Protein AF-A0A2T9YIY2-F1 (afdb_monomer)

Sequence (130 aa):
MPTNSKDYIHRVGRTARAGKSGKAITFVTQYDIELLQRIESVIGKKMEEYPAEKEEVLLFQERVAEAQKVAILELKEFESKNKKRRKPSGADTQDFEDNGENVKVSMNLNSSKKKNRGSGKSKKMNQKRN

InterPro domains:
  IPR001650 Helicase, C-terminal domain-like [PS51194] (1-58)
  IPR027417 P-loop containing nucleoside triphosphate hydrolase [G3DSA:3.40.50.300] (1-130)
  IPR027417 P-loop containing nucleoside triphosphate hydrolase [SSF52540] (1-55)
  IPR050079 DEAD box RNA helicase [PTHR47959] (1-121)

pLDDT: mean 70.46, std 21.83, range [31.3, 95.81]

Foldseek 3Di:
DPQDLVVVCVVVPVPPPVPDDDDDDDDDDPVCVVVQVNNCVVVVHHDDDDDDPPVVVVVCVVVVVVVVVVVVVVVVVVVVVVVVVPDPPDDPDDDDPCPDDDDDDDDDDDDPDDDDDDDDDDDDDDDDDD

Organism: NCBI:txid133381

Mean predicted aligned error: 18.13 Å

Secondary structure (DSSP, 8-state):
--SSHHHHHHHHTTTT-TT----------GGGHHHHHHHHHHHTSPPPPP---HHHHHTTHHHHHHHHHHHHHHHHHHHHHHHHHTS-S-----------------------------------------

Solvent-accessible surface area (backbone atoms only — not comparable to full-atom values): 9165 Å² total; per-residue (Å²): 116,70,91,45,53,70,59,43,45,62,71,74,28,80,83,77,49,83,90,59,90,82,87,82,88,78,82,77,55,91,87,36,51,68,51,49,54,53,33,28,64,74,71,73,48,84,84,75,84,76,91,67,62,62,71,71,56,53,75,45,47,66,64,51,52,51,52,50,52,52,52,53,52,52,53,53,50,51,54,52,54,53,55,58,72,69,52,76,92,82,72,95,70,78,92,72,83,85,76,85,79,93,79,90,81,88,82,83,86,85,79,91,80,86,80,86,89,86,81,90,86,80,85,89,85,80,87,79,87,130

Structure (mmCIF, N/CA/C/O backbone):
data_AF-A0A2T9YIY2-F1
#
_entry.id   AF-A0A2T9YIY2-F1
#
loop_
_atom_site.group_PDB
_atom_site.id
_atom_site.type_symbol
_atom_site.label_atom_id
_atom_site.label_alt_id
_atom_site.label_comp_id
_atom_site.label_asym_id
_atom_site.label_entity_id
_atom_site.label_seq_id
_atom_site.pdbx_PDB_ins_code
_atom_site.Cartn_x
_atom_site.Cartn_y
_atom_site.Cartn_z
_atom_site.occupancy
_atom_site.B_iso_or_equiv
_atom_site.auth_seq_id
_atom_site.auth_comp_id
_atom_site.auth_asym_id
_atom_site.auth_atom_id
_atom_site.pdbx_PDB_model_num
ATOM 1 N N . MET A 1 1 ? 3.583 4.452 -5.137 1.00 70.62 1 MET A N 1
ATOM 2 C CA . MET A 1 1 ? 4.036 3.038 -5.275 1.00 70.62 1 MET A CA 1
ATOM 3 C C . MET A 1 1 ? 5.512 2.961 -5.694 1.00 70.62 1 MET A C 1
ATOM 5 O O . MET A 1 1 ? 6.046 4.000 -6.067 1.00 70.62 1 MET A O 1
ATOM 9 N N . PRO A 1 2 ? 6.224 1.810 -5.603 1.00 79.12 2 PRO A N 1
ATOM 10 C CA . PRO A 1 2 ? 7.562 1.675 -6.187 1.00 79.12 2 PRO A CA 1
ATOM 11 C C . PRO A 1 2 ? 7.545 2.048 -7.672 1.00 79.12 2 PRO A C 1
ATOM 13 O O . PRO A 1 2 ? 6.631 1.661 -8.395 1.00 79.12 2 PRO A O 1
ATOM 16 N N . THR A 1 3 ? 8.555 2.786 -8.127 1.00 80.62 3 THR A N 1
ATOM 17 C CA . THR A 1 3 ? 8.639 3.271 -9.515 1.00 80.62 3 THR A CA 1
ATOM 18 C C . THR A 1 3 ? 9.025 2.176 -10.510 1.00 80.62 3 THR A C 1
ATOM 20 O O . THR A 1 3 ? 8.783 2.313 -11.708 1.00 80.62 3 THR A O 1
ATOM 23 N N . ASN A 1 4 ? 9.613 1.082 -10.020 1.00 83.69 4 ASN A N 1
ATOM 24 C CA . ASN A 1 4 ? 10.030 -0.066 -10.812 1.00 83.69 4 ASN A CA 1
ATOM 25 C C . ASN A 1 4 ? 9.239 -1.322 -10.417 1.00 83.69 4 ASN A C 1
ATOM 27 O O . ASN A 1 4 ? 9.087 -1.646 -9.235 1.00 83.69 4 ASN A O 1
ATOM 31 N N . SER A 1 5 ? 8.787 -2.072 -11.420 1.00 82.69 5 SER A N 1
ATOM 32 C CA . SER A 1 5 ? 8.041 -3.319 -11.252 1.00 82.69 5 SER A CA 1
ATOM 33 C C . SER A 1 5 ? 8.862 -4.424 -10.585 1.00 82.69 5 SER A C 1
ATOM 35 O O . SER A 1 5 ? 8.332 -5.178 -9.768 1.00 82.69 5 SER A O 1
ATOM 37 N N . LYS A 1 6 ? 10.173 -4.487 -10.849 1.00 84.12 6 LYS A N 1
ATOM 38 C CA . LYS A 1 6 ? 11.070 -5.458 -10.202 1.00 84.12 6 LYS A CA 1
ATOM 39 C C . LYS A 1 6 ? 11.136 -5.252 -8.685 1.00 84.12 6 LYS A C 1
ATOM 41 O O . LYS A 1 6 ? 11.093 -6.217 -7.923 1.00 84.12 6 LYS A O 1
ATOM 46 N N . ASP A 1 7 ? 11.174 -3.996 -8.248 1.00 86.56 7 ASP A N 1
ATOM 47 C CA . ASP A 1 7 ? 11.218 -3.653 -6.825 1.00 86.56 7 ASP A CA 1
ATOM 48 C C . ASP A 1 7 ? 9.899 -3.986 -6.130 1.00 86.56 7 ASP A C 1
ATOM 50 O O . ASP A 1 7 ? 9.901 -4.428 -4.980 1.00 86.56 7 ASP A O 1
ATOM 54 N N . TYR A 1 8 ? 8.772 -3.841 -6.833 1.00 87.50 8 TYR A N 1
ATOM 55 C CA . TYR A 1 8 ? 7.476 -4.286 -6.328 1.00 87.50 8 TYR A CA 1
ATOM 56 C C . TYR A 1 8 ? 7.467 -5.799 -6.064 1.00 87.50 8 TYR A C 1
ATOM 58 O O . TYR A 1 8 ? 7.107 -6.219 -4.966 1.00 87.50 8 TYR A O 1
ATOM 66 N N . ILE A 1 9 ? 7.949 -6.615 -7.011 1.00 85.44 9 ILE A N 1
ATOM 67 C CA . ILE A 1 9 ? 8.028 -8.085 -6.885 1.00 85.44 9 ILE A CA 1
ATOM 68 C C . ILE A 1 9 ? 8.868 -8.503 -5.669 1.00 85.44 9 ILE A C 1
ATOM 70 O O . ILE A 1 9 ? 8.485 -9.407 -4.917 1.00 85.44 9 ILE A O 1
ATOM 74 N N . HIS A 1 10 ? 9.999 -7.830 -5.451 1.00 85.62 10 HIS A N 1
ATOM 75 C CA . HIS A 1 10 ? 10.850 -8.080 -4.290 1.00 85.62 10 HIS A CA 1
ATOM 76 C C . HIS A 1 10 ? 10.171 -7.669 -2.976 1.00 85.62 10 HIS A C 1
ATOM 78 O O . HIS A 1 10 ? 10.271 -8.402 -1.995 1.00 85.62 10 HIS A O 1
ATOM 84 N N . ARG A 1 11 ? 9.426 -6.553 -2.960 1.00 84.88 11 ARG A N 1
ATOM 85 C CA . ARG A 1 11 ? 8.685 -6.079 -1.777 1.00 84.88 11 ARG A CA 1
ATOM 86 C C . ARG A 1 11 ? 7.534 -7.000 -1.386 1.00 84.88 11 ARG A C 1
ATOM 88 O O . ARG A 1 11 ? 7.372 -7.292 -0.206 1.00 84.88 11 ARG A O 1
ATOM 95 N N . VAL A 1 12 ? 6.754 -7.488 -2.351 1.00 84.44 12 VAL A N 1
ATOM 96 C CA . VAL A 1 12 ? 5.668 -8.445 -2.063 1.00 84.44 12 VAL A CA 1
ATOM 97 C C . VAL A 1 12 ? 6.202 -9.837 -1.702 1.00 84.44 12 VAL A C 1
ATOM 99 O O . VAL A 1 12 ? 5.499 -10.641 -1.087 1.00 84.44 12 VAL A O 1
ATOM 102 N N . GLY A 1 13 ? 7.476 -10.106 -2.002 1.00 74.38 13 GLY A N 1
ATOM 103 C CA . GLY A 1 13 ? 8.178 -11.305 -1.556 1.00 74.38 13 GLY A CA 1
ATOM 104 C C . GLY A 1 13 ? 7.923 -12.522 -2.439 1.00 74.38 13 GLY A C 1
ATOM 105 O O . GLY A 1 13 ? 7.887 -13.642 -1.927 1.00 74.38 13 GLY A O 1
ATOM 106 N N . ARG A 1 14 ? 7.778 -12.323 -3.759 1.00 71.81 14 ARG A N 1
ATOM 107 C CA . ARG A 1 14 ? 7.519 -13.401 -4.739 1.00 71.81 14 ARG A CA 1
ATOM 108 C C . ARG A 1 14 ? 8.582 -14.510 -4.724 1.00 71.81 14 ARG A C 1
ATOM 110 O O . ARG A 1 14 ? 8.281 -15.621 -5.139 1.00 71.81 14 ARG A O 1
ATOM 117 N N . THR A 1 15 ? 9.789 -14.226 -4.233 1.00 64.94 15 THR A N 1
ATOM 118 C CA . THR A 1 15 ? 10.909 -15.180 -4.142 1.00 64.94 15 THR A CA 1
ATOM 119 C C . THR A 1 15 ? 11.259 -15.618 -2.715 1.00 64.94 15 THR A C 1
ATOM 121 O O . THR A 1 15 ? 11.901 -16.648 -2.553 1.00 64.94 15 THR A O 1
ATOM 124 N N . ALA A 1 16 ? 10.823 -14.897 -1.674 1.00 63.97 16 ALA A N 1
ATOM 125 C CA . ALA A 1 16 ? 11.185 -15.189 -0.278 1.00 63.97 16 ALA A CA 1
ATOM 126 C C . ALA A 1 16 ? 10.122 -15.997 0.496 1.00 63.97 16 ALA A C 1
ATOM 128 O O . ALA A 1 16 ? 10.398 -16.522 1.572 1.00 63.97 16 ALA A O 1
ATOM 129 N N . ARG A 1 17 ? 8.896 -16.115 -0.033 1.00 65.88 17 ARG A N 1
ATOM 130 C CA . ARG A 1 17 ? 7.780 -16.848 0.592 1.00 65.88 17 ARG A CA 1
ATOM 131 C C . ARG A 1 17 ? 7.601 -18.236 -0.034 1.00 65.88 17 ARG A C 1
ATOM 133 O O . ARG A 1 17 ? 6.567 -18.502 -0.640 1.00 65.88 17 ARG A O 1
ATOM 140 N N . ALA A 1 18 ? 8.591 -19.123 0.084 1.00 61.72 18 ALA A N 1
ATOM 141 C CA . ALA A 1 18 ? 8.460 -20.504 -0.393 1.00 61.72 18 ALA A CA 1
ATOM 142 C C . ALA A 1 18 ? 7.258 -21.201 0.287 1.00 61.72 18 ALA A C 1
ATOM 144 O O . ALA A 1 18 ? 7.307 -21.532 1.469 1.00 61.72 18 ALA A O 1
ATOM 145 N N . GLY A 1 19 ? 6.152 -21.360 -0.448 1.00 64.75 19 GLY A N 1
ATOM 146 C CA . GLY A 1 19 ? 4.981 -22.149 -0.046 1.00 64.75 19 GLY A CA 1
ATOM 147 C C . GLY A 1 19 ? 4.002 -21.514 0.952 1.00 64.75 19 GLY A C 1
ATOM 148 O O . GLY A 1 19 ? 3.039 -22.174 1.329 1.00 64.75 19 GLY A O 1
ATOM 149 N N . LYS A 1 20 ? 4.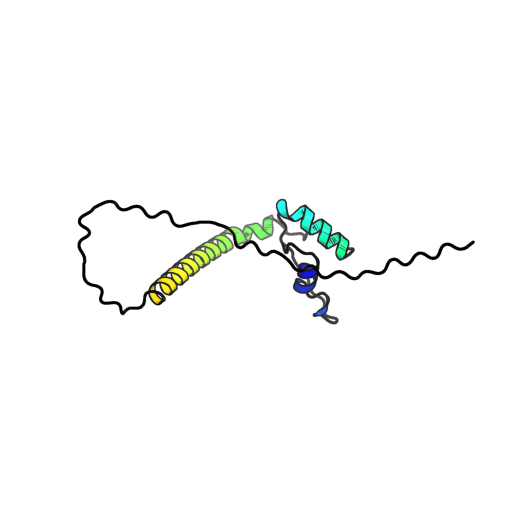191 -20.259 1.386 1.00 75.25 20 LYS A N 1
ATOM 150 C CA . LYS A 1 20 ? 3.283 -19.610 2.356 1.00 75.25 20 LYS A CA 1
ATOM 151 C C . LYS A 1 20 ? 2.310 -18.650 1.674 1.00 75.25 20 LYS A C 1
ATOM 153 O O . LYS A 1 20 ? 2.732 -17.752 0.947 1.00 75.25 20 LYS A O 1
ATOM 158 N N . SER A 1 21 ? 1.019 -18.790 1.969 1.00 79.12 21 SER A N 1
ATOM 159 C CA . SER A 1 21 ? -0.010 -17.835 1.552 1.00 79.12 21 SER A CA 1
ATOM 160 C C . SER A 1 21 ? 0.152 -16.494 2.274 1.00 79.12 21 SER A C 1
ATOM 162 O O . SER A 1 21 ? 0.504 -16.439 3.452 1.00 79.12 21 SER A O 1
ATOM 164 N N . GLY A 1 22 ? -0.137 -15.398 1.579 1.00 80.12 22 GLY A N 1
ATOM 165 C CA . GLY A 1 22 ? -0.162 -14.055 2.148 1.00 80.12 22 GLY A CA 1
ATOM 166 C C . GLY A 1 22 ? -0.917 -13.099 1.233 1.00 80.12 22 GLY A C 1
ATOM 167 O O . GLY A 1 22 ? -0.992 -13.329 0.027 1.00 80.12 22 GLY A O 1
ATOM 168 N N . LYS A 1 23 ? -1.482 -12.035 1.807 1.00 84.19 23 LYS A N 1
ATOM 169 C CA . LYS A 1 23 ? -2.110 -10.946 1.051 1.00 84.19 23 LYS A CA 1
ATOM 170 C C . LYS A 1 23 ? -1.141 -9.769 0.968 1.00 84.19 23 LYS A C 1
ATOM 172 O O . LYS A 1 23 ? -0.485 -9.439 1.954 1.00 84.19 23 LYS A O 1
ATOM 177 N N . ALA A 1 24 ? -1.057 -9.147 -0.203 1.00 86.00 24 ALA A N 1
ATOM 178 C CA . ALA A 1 24 ? -0.343 -7.893 -0.406 1.00 86.00 24 ALA A CA 1
ATOM 179 C C . ALA A 1 24 ? -1.374 -6.816 -0.747 1.00 86.00 24 ALA A C 1
ATOM 181 O O . ALA A 1 24 ? -2.033 -6.908 -1.778 1.00 86.00 24 ALA A O 1
ATOM 182 N N . ILE A 1 25 ? -1.522 -5.822 0.129 1.00 88.50 25 ILE A N 1
ATOM 183 C CA . ILE A 1 25 ? -2.401 -4.669 -0.091 1.00 88.50 25 ILE A CA 1
ATOM 184 C C . ILE A 1 25 ? -1.530 -3.504 -0.547 1.00 88.50 25 ILE A C 1
ATOM 186 O O . ILE A 1 25 ? -0.452 -3.255 -0.009 1.00 88.50 25 ILE A O 1
ATOM 190 N N . THR A 1 26 ? -1.975 -2.836 -1.601 1.00 89.06 26 THR A N 1
ATOM 191 C CA . THR A 1 26 ? -1.224 -1.829 -2.343 1.00 89.06 26 THR A CA 1
ATOM 192 C C . THR A 1 26 ? -2.096 -0.583 -2.399 1.00 89.06 26 THR A C 1
ATOM 194 O O . THR A 1 26 ? -3.157 -0.612 -3.007 1.00 89.06 26 THR A O 1
ATOM 197 N N . PHE A 1 27 ? -1.672 0.499 -1.744 1.00 90.00 27 PHE A N 1
ATOM 198 C CA . PHE A 1 27 ? -2.358 1.787 -1.842 1.00 90.00 27 PHE A CA 1
ATOM 199 C C . PHE A 1 27 ? -1.955 2.490 -3.136 1.00 90.00 27 PHE A C 1
ATOM 201 O O . PHE A 1 27 ? -0.765 2.696 -3.393 1.00 90.00 27 PHE A O 1
ATOM 208 N N . VAL A 1 28 ? -2.950 2.840 -3.943 1.00 89.69 28 VAL A N 1
ATOM 209 C CA . VAL A 1 28 ? -2.778 3.427 -5.272 1.00 89.69 28 VAL A CA 1
ATOM 210 C C . VAL A 1 28 ? -3.488 4.775 -5.291 1.00 89.69 28 VAL A C 1
ATOM 212 O O . VAL A 1 28 ? -4.615 4.892 -4.815 1.00 89.69 28 VAL A O 1
ATOM 215 N N . THR A 1 29 ? -2.823 5.796 -5.824 1.00 90.44 29 THR A N 1
ATOM 216 C CA . THR A 1 29 ? -3.437 7.097 -6.118 1.00 90.44 29 THR A CA 1
ATOM 217 C C . THR A 1 29 ? -3.650 7.253 -7.622 1.00 90.44 29 THR A C 1
ATOM 219 O O . THR A 1 29 ? -3.106 6.486 -8.416 1.00 90.44 29 THR A O 1
ATOM 222 N N . GLN A 1 30 ? -4.379 8.289 -8.048 1.00 90.38 30 GLN A N 1
ATOM 223 C CA . GLN A 1 30 ? -4.567 8.588 -9.476 1.00 90.38 30 GLN A CA 1
ATOM 224 C C . GLN A 1 30 ? -3.249 8.759 -10.258 1.00 90.38 30 GLN A C 1
ATOM 226 O O . GLN A 1 30 ? -3.200 8.504 -11.457 1.00 90.38 30 GLN A O 1
ATOM 231 N N . TYR A 1 31 ? -2.165 9.153 -9.585 1.00 91.50 31 TYR A N 1
ATOM 232 C CA . TYR A 1 31 ? -0.851 9.341 -10.206 1.00 91.50 31 TYR A CA 1
ATOM 233 C C . TYR A 1 31 ? -0.080 8.026 -10.396 1.00 91.50 31 TYR A C 1
ATOM 235 O O . TYR A 1 31 ? 0.895 7.983 -11.140 1.00 91.50 31 TYR A O 1
ATOM 243 N N . ASP A 1 32 ? -0.503 6.946 -9.735 1.00 90.06 32 ASP A N 1
ATOM 244 C CA . ASP A 1 32 ? 0.169 5.644 -9.766 1.00 90.06 32 ASP A CA 1
ATOM 245 C C . ASP A 1 32 ? -0.400 4.701 -10.850 1.00 90.06 32 ASP A C 1
ATOM 247 O O . ASP A 1 32 ? 0.069 3.569 -10.969 1.00 90.06 32 ASP A O 1
ATOM 251 N N . ILE A 1 33 ? -1.386 5.132 -11.653 1.00 90.38 33 ILE A N 1
ATOM 252 C CA . ILE A 1 33 ? -2.092 4.268 -12.623 1.00 90.38 33 ILE A CA 1
ATOM 253 C C . ILE A 1 33 ? -1.126 3.644 -13.638 1.00 90.38 33 ILE A C 1
ATOM 255 O O . ILE A 1 33 ? -1.159 2.437 -13.872 1.00 90.38 33 ILE A O 1
ATOM 259 N N . GLU A 1 34 ? -0.227 4.442 -14.213 1.00 90.12 34 GLU A N 1
ATOM 260 C CA . GLU A 1 34 ? 0.733 3.944 -15.204 1.00 90.12 34 GLU A CA 1
ATOM 261 C C . GLU A 1 34 ? 1.719 2.938 -14.583 1.00 90.12 34 GLU A C 1
ATOM 263 O O . GLU A 1 34 ? 2.080 1.930 -15.192 1.00 90.12 34 GLU A O 1
ATOM 268 N N . LEU A 1 35 ? 2.130 3.180 -13.332 1.00 89.56 35 LEU A N 1
ATOM 269 C CA . LEU A 1 35 ? 2.998 2.269 -12.586 1.00 89.56 35 LEU A CA 1
ATOM 270 C C . LEU A 1 35 ? 2.292 0.941 -12.312 1.00 89.56 35 LEU A C 1
ATOM 272 O O . LEU A 1 35 ? 2.896 -0.117 -12.491 1.00 89.56 35 LEU A O 1
ATOM 276 N N . LEU A 1 36 ? 1.017 0.995 -11.921 1.00 89.75 36 LEU A N 1
ATOM 277 C CA . LEU A 1 36 ? 0.197 -0.185 -11.682 1.00 89.75 36 LEU A CA 1
ATOM 278 C C . LEU A 1 36 ? 0.090 -1.040 -12.949 1.00 89.75 36 LEU A C 1
ATOM 280 O O . LEU A 1 36 ? 0.416 -2.221 -12.902 1.00 89.75 36 LEU A O 1
ATOM 284 N N . GLN A 1 37 ? -0.242 -0.439 -14.095 1.00 90.19 37 GLN A N 1
ATOM 285 C CA . GLN A 1 37 ? -0.351 -1.153 -15.375 1.00 90.19 37 GLN A CA 1
ATOM 286 C C . GLN A 1 37 ? 0.962 -1.831 -15.792 1.00 90.19 37 GLN A C 1
ATOM 288 O O . GLN A 1 37 ? 0.966 -2.971 -16.270 1.00 90.19 37 GLN A O 1
ATOM 293 N N . ARG A 1 38 ? 2.108 -1.166 -15.579 1.00 89.94 38 ARG A N 1
ATOM 294 C CA . ARG A 1 38 ? 3.426 -1.776 -15.822 1.00 89.94 38 ARG A CA 1
ATOM 295 C C . ARG A 1 38 ? 3.682 -2.964 -14.894 1.00 89.94 38 ARG A C 1
ATOM 297 O O . ARG A 1 38 ? 4.224 -3.975 -15.337 1.00 89.94 38 ARG A O 1
ATOM 304 N N . ILE A 1 39 ? 3.304 -2.860 -13.620 1.00 88.75 39 ILE A N 1
ATOM 305 C CA . ILE A 1 39 ? 3.430 -3.956 -12.652 1.00 88.75 39 ILE A CA 1
ATOM 306 C C . ILE A 1 39 ? 2.526 -5.132 -13.049 1.00 88.75 39 ILE A C 1
ATOM 308 O O . ILE A 1 39 ? 3.002 -6.266 -13.088 1.00 88.75 39 ILE A O 1
ATOM 312 N N . GLU A 1 40 ? 1.264 -4.878 -13.400 1.00 89.50 40 GLU A N 1
ATOM 313 C CA . GLU A 1 40 ? 0.311 -5.899 -13.860 1.00 89.50 40 GLU A CA 1
ATOM 314 C C . GLU A 1 40 ? 0.813 -6.630 -15.106 1.00 89.50 40 GLU A C 1
ATOM 316 O O . GLU A 1 40 ? 0.727 -7.855 -15.175 1.00 89.50 40 GLU A O 1
ATOM 321 N N . SER A 1 41 ? 1.413 -5.897 -16.048 1.00 89.38 41 SER A N 1
ATOM 322 C CA . SER A 1 41 ? 1.995 -6.468 -17.269 1.00 89.38 41 SER A CA 1
ATOM 323 C C . SER A 1 41 ? 3.148 -7.430 -16.969 1.00 89.38 41 SER A C 1
ATOM 325 O O . SER A 1 41 ? 3.274 -8.467 -17.612 1.00 89.38 41 SER A O 1
ATOM 327 N N . VAL A 1 42 ? 3.982 -7.115 -15.972 1.00 88.00 42 VAL A N 1
ATOM 328 C CA . VAL A 1 42 ? 5.111 -7.970 -15.563 1.00 88.00 42 VAL A CA 1
ATOM 329 C C . VAL A 1 42 ? 4.650 -9.171 -14.734 1.00 88.00 42 VAL A C 1
ATOM 331 O O . VAL A 1 42 ? 5.230 -10.249 -14.836 1.00 88.00 42 VAL A O 1
ATOM 334 N N . ILE A 1 43 ? 3.620 -9.000 -13.904 1.00 85.75 43 ILE A N 1
ATOM 335 C CA . ILE A 1 43 ? 3.061 -10.075 -13.072 1.00 85.75 43 ILE A CA 1
ATOM 336 C C . ILE A 1 43 ? 2.157 -11.008 -13.895 1.00 85.75 43 ILE A C 1
ATOM 338 O O . ILE A 1 43 ? 2.008 -12.177 -13.539 1.00 85.75 43 ILE A O 1
ATOM 342 N N . GLY A 1 44 ? 1.560 -10.509 -14.981 1.00 86.62 44 GLY A N 1
ATOM 343 C CA . GLY A 1 44 ? 0.613 -11.244 -15.819 1.00 86.62 44 GLY A CA 1
ATOM 344 C C . GLY A 1 44 ? -0.753 -11.454 -15.159 1.00 86.62 44 GLY A C 1
ATOM 345 O O . GLY A 1 44 ? -1.489 -12.358 -15.546 1.00 86.62 44 GLY A O 1
ATOM 346 N N . LYS A 1 45 ? -1.093 -10.657 -14.139 1.00 85.69 45 LYS A N 1
ATOM 347 C CA . LYS A 1 45 ? -2.372 -10.726 -13.422 1.00 85.69 45 LYS A CA 1
ATOM 348 C C . LYS A 1 45 ? -2.872 -9.317 -13.124 1.00 85.69 45 LYS A C 1
ATOM 350 O O . LYS A 1 45 ? -2.085 -8.474 -12.695 1.00 85.69 45 LYS A O 1
ATOM 355 N N . LYS A 1 46 ? -4.177 -9.099 -13.300 1.00 88.06 46 LYS A N 1
ATOM 356 C CA . LYS A 1 46 ? -4.843 -7.869 -12.862 1.00 88.06 46 LYS A CA 1
ATOM 357 C C . LYS A 1 46 ? -4.967 -7.827 -11.342 1.00 88.06 46 LYS A C 1
ATOM 359 O O . LYS A 1 46 ? -5.305 -8.835 -10.716 1.00 88.06 46 LYS A O 1
ATOM 364 N N . MET A 1 47 ? -4.669 -6.674 -10.759 1.00 87.12 47 MET A N 1
ATOM 365 C CA . MET A 1 47 ? -4.929 -6.416 -9.350 1.00 87.12 47 MET A CA 1
ATOM 366 C C . MET A 1 47 ? -6.387 -6.007 -9.194 1.00 87.12 47 MET A C 1
ATOM 368 O O . MET A 1 47 ? -6.866 -5.095 -9.862 1.00 87.12 47 MET A O 1
ATOM 372 N N . GLU A 1 48 ? -7.093 -6.711 -8.321 1.00 88.38 48 GLU A N 1
ATOM 373 C CA . GLU A 1 48 ? -8.480 -6.400 -8.001 1.00 88.38 48 GLU A CA 1
ATOM 374 C C . GLU A 1 48 ? -8.528 -5.378 -6.872 1.00 88.38 48 GLU A C 1
ATOM 376 O O . GLU A 1 48 ? -7.694 -5.393 -5.958 1.00 88.38 48 GLU A O 1
ATOM 381 N N . GLU A 1 49 ? -9.512 -4.488 -6.947 1.00 88.88 49 GLU A N 1
ATOM 382 C CA . GLU A 1 49 ? -9.812 -3.584 -5.851 1.00 88.88 49 GLU A CA 1
ATOM 383 C C . GLU A 1 49 ? -10.214 -4.402 -4.624 1.00 88.88 49 GLU A C 1
ATOM 385 O O . GLU A 1 49 ? -11.025 -5.327 -4.698 1.00 88.88 49 GLU A O 1
ATOM 390 N N . TYR A 1 50 ? -9.606 -4.082 -3.486 1.00 88.56 50 TYR A N 1
ATOM 391 C CA . TYR A 1 50 ? -9.959 -4.738 -2.241 1.00 88.56 50 TYR A CA 1
ATOM 392 C C . TYR A 1 50 ? -11.277 -4.146 -1.725 1.00 88.56 50 TYR A C 1
ATOM 394 O O . TYR A 1 50 ? -11.327 -2.928 -1.537 1.00 88.56 50 TYR A O 1
ATOM 402 N N . PRO A 1 51 ? -12.317 -4.960 -1.456 1.00 87.06 51 PRO A N 1
ATOM 403 C CA . PRO A 1 51 ? -13.580 -4.454 -0.941 1.00 87.06 51 PRO A CA 1
ATOM 404 C C . PRO A 1 51 ? -13.350 -3.897 0.463 1.00 87.06 51 PRO A C 1
ATOM 406 O O . PRO A 1 51 ? -13.083 -4.635 1.412 1.00 87.06 51 PRO A O 1
ATOM 409 N N . ALA A 1 52 ? -13.401 -2.577 0.581 1.00 80.50 52 ALA A N 1
ATOM 410 C CA . ALA A 1 52 ? -13.407 -1.884 1.855 1.00 80.50 52 ALA A CA 1
ATOM 411 C C . ALA A 1 52 ? -14.794 -1.271 2.033 1.00 80.50 52 ALA A C 1
ATOM 413 O O . ALA A 1 52 ? -15.161 -0.342 1.310 1.00 80.50 52 ALA A O 1
ATOM 414 N N . GLU A 1 53 ? -15.575 -1.801 2.973 1.00 87.25 53 GLU A N 1
ATOM 415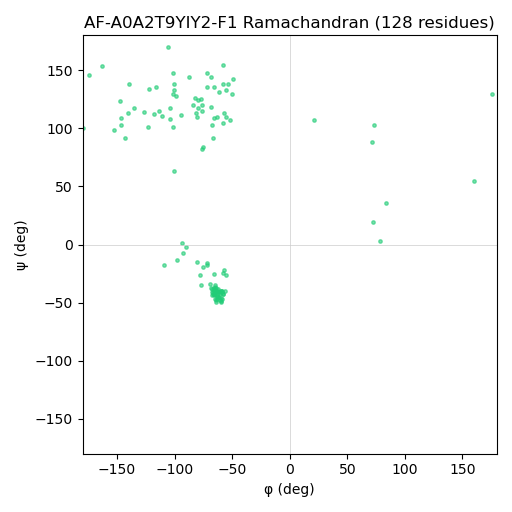 C CA . GLU A 1 53 ? -16.888 -1.251 3.295 1.00 87.25 53 GLU A CA 1
ATOM 416 C C . GLU A 1 53 ? -16.708 0.122 3.936 1.00 87.25 53 GLU A C 1
ATOM 418 O O . GLU A 1 53 ? -16.284 0.267 5.082 1.00 87.25 53 GLU A O 1
ATOM 423 N N . LYS A 1 54 ? -16.964 1.163 3.141 1.00 85.81 54 LYS A N 1
ATOM 424 C CA . LYS A 1 54 ? -16.669 2.547 3.518 1.00 85.81 54 LYS A CA 1
ATOM 425 C C . LYS A 1 54 ? -17.338 2.934 4.836 1.00 85.81 54 LYS A C 1
ATOM 427 O O . LYS A 1 54 ? -16.720 3.619 5.643 1.00 85.81 54 LYS A O 1
ATOM 432 N N . GLU A 1 55 ? -18.575 2.498 5.043 1.00 86.56 55 GLU A N 1
ATOM 433 C CA . GLU A 1 55 ? -19.357 2.793 6.245 1.00 86.56 55 GLU A CA 1
ATOM 434 C C . GLU A 1 55 ? -18.710 2.194 7.497 1.00 86.56 55 GLU A C 1
ATOM 436 O O . GLU A 1 55 ? -18.489 2.915 8.469 1.00 86.56 55 GLU A O 1
ATOM 441 N N . GLU A 1 56 ? -18.294 0.927 7.439 1.00 87.25 56 GLU A N 1
ATOM 442 C CA . GLU A 1 56 ? -17.590 0.265 8.540 1.00 87.25 56 GLU A CA 1
ATOM 443 C C . GLU A 1 56 ? -16.251 0.942 8.854 1.00 87.25 56 GLU A C 1
ATOM 445 O O . GLU A 1 56 ? -15.892 1.138 10.015 1.00 87.25 56 GLU A O 1
ATOM 450 N N . VAL A 1 57 ? -15.506 1.344 7.820 1.00 86.75 57 VAL A N 1
ATOM 451 C CA . VAL A 1 57 ? -14.200 1.997 7.987 1.00 86.75 57 VAL A CA 1
ATOM 452 C C . VAL A 1 57 ? -14.346 3.392 8.604 1.00 86.75 57 VAL A C 1
ATOM 454 O O . VAL A 1 57 ? -13.523 3.788 9.433 1.00 86.75 57 VAL A O 1
ATOM 457 N N . LEU A 1 58 ? -15.394 4.139 8.240 1.00 89.81 58 LEU A N 1
ATOM 458 C CA . LEU A 1 58 ? -15.645 5.486 8.760 1.00 89.81 58 LEU A CA 1
ATOM 459 C C . LEU A 1 58 ? -15.972 5.498 10.259 1.00 89.81 58 LEU A C 1
ATOM 461 O O . LEU A 1 58 ? -15.657 6.485 10.923 1.00 89.81 58 LEU A O 1
ATOM 465 N N . LEU A 1 59 ? -16.489 4.401 10.825 1.00 92.12 59 LEU A N 1
ATOM 466 C CA . LEU A 1 59 ? -16.687 4.270 12.278 1.00 92.12 59 LEU A CA 1
ATOM 467 C C . LEU A 1 59 ? -15.379 4.438 13.070 1.00 92.12 59 LEU A C 1
ATOM 469 O O . LEU A 1 59 ? -15.396 4.837 14.233 1.00 92.12 59 LEU A O 1
ATOM 473 N N . PHE A 1 60 ? -14.228 4.170 12.449 1.00 90.88 60 PHE A N 1
ATOM 474 C CA . PHE A 1 60 ? -12.918 4.330 13.081 1.00 90.88 60 PHE A CA 1
ATOM 475 C C . PHE A 1 60 ? -12.301 5.718 12.880 1.00 90.88 60 PHE A C 1
ATOM 477 O O . PHE A 1 60 ? -11.220 5.976 13.413 1.00 90.88 60 PHE A O 1
ATOM 484 N N . GLN A 1 61 ? -12.949 6.618 12.135 1.00 90.75 61 GLN A N 1
ATOM 485 C CA . GLN A 1 61 ? -12.357 7.888 11.713 1.00 90.75 61 GLN A CA 1
ATOM 486 C C . GLN A 1 61 ? -11.903 8.755 12.893 1.00 90.75 61 GLN A C 1
ATOM 488 O O . GLN A 1 61 ? -10.804 9.305 12.850 1.00 90.75 61 GLN A O 1
ATOM 493 N N . GLU A 1 62 ? -12.703 8.845 13.956 1.00 92.94 62 GLU A N 1
ATOM 494 C CA . GLU A 1 62 ? -12.365 9.639 15.142 1.00 92.94 62 GLU A CA 1
ATOM 495 C C . GLU A 1 62 ? -11.121 9.093 15.856 1.00 92.94 62 GLU A C 1
ATOM 497 O O . GLU A 1 62 ? -10.159 9.827 16.094 1.00 92.94 62 GLU A O 1
ATOM 502 N N . ARG A 1 63 ? -11.085 7.775 16.091 1.00 94.31 63 ARG A N 1
ATOM 503 C CA . ARG A 1 63 ? -9.942 7.087 16.714 1.00 94.31 63 ARG A CA 1
ATOM 504 C C . ARG A 1 63 ? -8.669 7.226 15.882 1.00 94.31 63 ARG A C 1
ATOM 506 O O . ARG A 1 63 ? -7.589 7.441 16.426 1.00 94.31 63 ARG A O 1
ATOM 513 N N . VAL A 1 64 ? -8.785 7.112 14.558 1.00 94.00 64 VAL A N 1
ATOM 514 C CA . VAL A 1 64 ? -7.652 7.291 13.640 1.00 94.00 64 VAL A CA 1
ATOM 515 C C . VAL A 1 64 ? -7.166 8.741 13.657 1.00 94.00 64 VAL A C 1
ATOM 517 O O . VAL A 1 64 ? -5.958 8.967 13.678 1.00 94.00 64 VAL A O 1
ATOM 520 N N . ALA A 1 65 ? -8.070 9.723 13.699 1.00 94.12 65 ALA A N 1
ATOM 521 C CA . ALA A 1 65 ? -7.710 11.138 13.758 1.00 94.12 65 ALA A CA 1
ATOM 522 C C . ALA A 1 65 ? -6.982 11.500 15.062 1.00 94.12 65 ALA A C 1
ATOM 524 O O . ALA A 1 65 ? -6.012 12.259 15.039 1.00 94.12 65 ALA A O 1
ATOM 525 N N . GLU A 1 66 ? -7.412 10.947 16.197 1.00 95.38 66 GLU A N 1
ATOM 526 C CA . GLU A 1 66 ? -6.715 11.114 17.472 1.00 95.38 66 GLU A CA 1
ATOM 527 C C . GLU A 1 66 ? -5.315 10.490 17.426 1.00 95.38 66 GLU A C 1
ATOM 529 O O . GLU A 1 66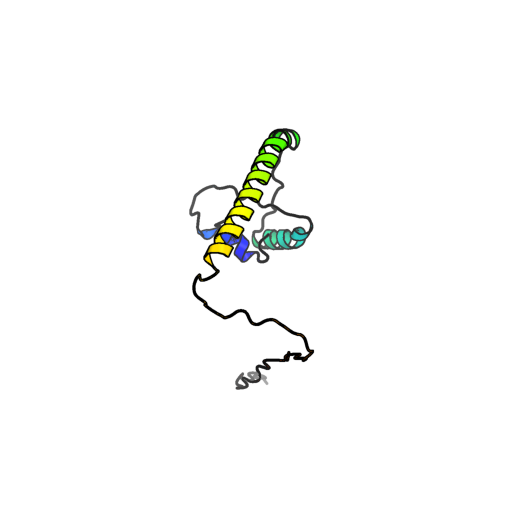 ? -4.327 11.171 17.708 1.00 95.38 66 GLU A O 1
ATOM 534 N N . ALA A 1 67 ? -5.205 9.242 16.960 1.00 94.25 67 ALA A N 1
ATOM 535 C CA . ALA A 1 67 ? -3.919 8.564 16.807 1.00 94.25 67 ALA A CA 1
ATOM 536 C C . ALA A 1 67 ? -2.961 9.328 15.871 1.00 94.25 67 ALA A C 1
ATOM 538 O O . ALA A 1 67 ? -1.771 9.451 16.164 1.00 94.25 67 ALA A O 1
ATOM 539 N N . GLN A 1 68 ? -3.472 9.899 14.775 1.00 94.50 68 GLN A N 1
ATOM 540 C CA . GLN A 1 68 ? -2.687 10.745 13.872 1.00 94.50 68 GLN A CA 1
ATOM 541 C C . GLN A 1 68 ? -2.163 12.004 14.568 1.00 94.50 68 GLN A C 1
ATOM 543 O O . GLN A 1 68 ? -0.987 12.334 14.413 1.00 94.50 68 GLN A O 1
ATOM 548 N N . LYS A 1 69 ? -2.999 12.701 15.352 1.00 95.12 69 LYS A N 1
ATOM 549 C CA . LYS A 1 69 ? -2.569 13.888 16.111 1.00 95.12 69 LYS A CA 1
ATOM 550 C C . LYS A 1 69 ? -1.453 13.543 17.093 1.00 95.12 69 LYS A C 1
ATOM 552 O O . LYS A 1 69 ? -0.450 14.254 17.132 1.00 95.12 69 LYS A O 1
ATOM 557 N N . VAL A 1 70 ? -1.606 12.448 17.838 1.00 95.81 70 VAL A N 1
ATOM 558 C CA . VAL A 1 70 ? -0.592 11.975 18.792 1.00 95.81 70 VAL A CA 1
ATOM 559 C C . VAL A 1 70 ? 0.724 11.674 18.072 1.00 95.81 70 VAL A C 1
ATOM 561 O O . VAL A 1 70 ? 1.762 12.205 18.461 1.00 95.81 70 VAL A O 1
ATOM 564 N N . ALA A 1 71 ? 0.678 10.925 16.966 1.00 93.69 71 ALA A N 1
ATOM 565 C CA . ALA A 1 71 ? 1.870 10.589 16.188 1.00 93.69 71 ALA A CA 1
ATOM 566 C C . ALA A 1 71 ? 2.598 11.834 15.645 1.00 93.69 71 ALA A C 1
ATOM 568 O O . ALA A 1 71 ? 3.827 11.903 15.670 1.00 93.69 71 ALA A O 1
ATOM 569 N N . ILE A 1 72 ? 1.858 12.846 15.178 1.00 93.88 72 ILE A N 1
ATOM 570 C CA . ILE A 1 72 ? 2.440 14.103 14.681 1.00 93.88 72 ILE A CA 1
ATOM 571 C C . ILE A 1 72 ? 3.138 14.874 15.810 1.00 93.88 72 ILE A C 1
ATOM 573 O O . ILE A 1 72 ? 4.237 15.400 15.609 1.00 93.88 72 ILE A O 1
ATOM 577 N N . LEU A 1 73 ? 2.515 14.953 16.989 1.00 94.69 73 LEU A N 1
ATOM 578 C CA . LEU A 1 73 ? 3.100 15.626 18.150 1.00 94.69 73 LEU A CA 1
ATOM 579 C C . LEU A 1 73 ? 4.387 14.932 18.606 1.00 94.69 73 LEU A C 1
ATOM 581 O O . LEU A 1 73 ? 5.397 15.604 18.819 1.00 94.69 73 LEU A O 1
ATOM 585 N N . GLU A 1 74 ? 4.374 13.602 18.672 1.00 93.50 74 GLU A N 1
ATOM 586 C CA . GLU A 1 74 ? 5.532 12.803 19.070 1.00 93.50 74 GLU A CA 1
ATOM 587 C C . GLU A 1 74 ? 6.703 12.961 18.087 1.00 93.50 74 GLU A C 1
ATOM 589 O O . GLU A 1 74 ? 7.836 13.212 18.504 1.00 93.50 74 GLU A O 1
ATOM 594 N N . LEU A 1 75 ? 6.437 12.919 16.775 1.00 91.38 75 LEU A N 1
ATOM 595 C CA .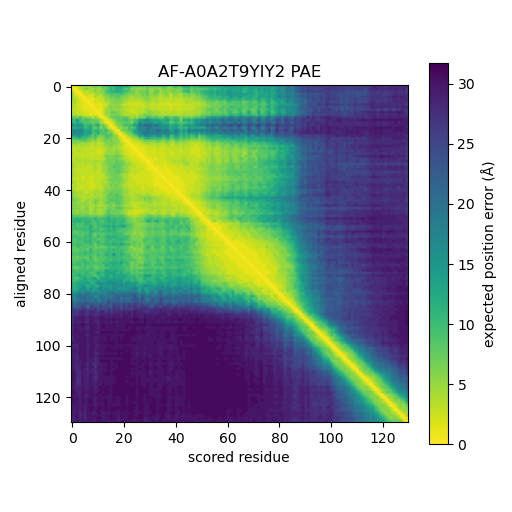 LEU A 1 75 ? 7.460 13.152 15.749 1.00 91.38 75 LEU A CA 1
ATOM 596 C C . LEU A 1 75 ? 8.082 14.551 15.870 1.00 91.38 75 LEU A C 1
ATOM 598 O O . LEU A 1 75 ? 9.306 14.698 15.802 1.00 91.38 75 LEU A O 1
ATOM 602 N N . LYS A 1 76 ? 7.264 15.582 16.114 1.00 91.50 76 LYS A N 1
ATOM 603 C CA . LYS A 1 76 ? 7.736 16.964 16.292 1.00 91.50 76 LYS A CA 1
ATOM 604 C C . LYS A 1 76 ? 8.587 17.128 17.555 1.00 91.50 76 LYS A C 1
ATOM 606 O O . LYS A 1 76 ? 9.593 17.850 17.546 1.00 91.50 76 LYS A O 1
ATOM 611 N N . GLU A 1 77 ? 8.210 16.465 18.645 1.00 91.31 77 GLU A N 1
ATOM 612 C CA . GLU A 1 77 ? 8.990 16.459 19.882 1.00 91.31 77 GLU A CA 1
ATOM 613 C C . GLU A 1 77 ? 10.328 15.725 19.695 1.00 91.31 77 GLU A C 1
ATOM 615 O O . GLU A 1 77 ? 11.379 16.232 20.109 1.00 91.31 77 GLU A O 1
ATOM 620 N N . PHE A 1 78 ? 10.314 14.580 19.007 1.00 86.56 78 PHE A N 1
ATOM 621 C CA . PHE A 1 78 ? 11.509 13.796 18.701 1.00 86.56 78 PHE A CA 1
ATOM 622 C C . PHE A 1 78 ? 12.512 14.584 17.849 1.00 86.56 78 PHE A C 1
ATOM 624 O O . PHE A 1 78 ? 13.701 14.637 18.178 1.00 86.56 78 PHE A O 1
ATOM 631 N N . GLU A 1 79 ? 12.048 15.283 16.809 1.00 86.25 79 GLU A N 1
ATOM 632 C CA . GLU A 1 79 ? 12.893 16.170 16.001 1.00 86.25 79 GLU A CA 1
ATOM 633 C C . GLU A 1 79 ? 13.518 17.301 16.828 1.00 86.25 79 GLU A C 1
ATOM 635 O O . GLU A 1 79 ? 14.699 17.625 16.664 1.00 86.25 79 GLU A O 1
ATOM 640 N N . SER A 1 80 ? 12.748 17.887 17.746 1.00 81.81 80 SER A N 1
ATOM 641 C CA . SER A 1 80 ? 13.202 18.988 18.602 1.00 81.81 80 SER A CA 1
ATOM 642 C C . SER A 1 80 ? 14.280 18.537 19.595 1.00 81.81 80 SER A C 1
ATOM 644 O O . SER A 1 80 ? 15.290 19.224 19.781 1.00 81.81 80 SER A O 1
ATOM 646 N N . LYS A 1 81 ? 14.121 17.347 20.191 1.00 77.69 81 LYS A N 1
ATOM 647 C CA . LYS A 1 81 ? 15.134 16.728 21.061 1.00 77.69 81 LYS A CA 1
ATOM 648 C C . LYS A 1 81 ? 16.400 16.366 20.282 1.00 77.69 81 LYS A C 1
ATOM 650 O O . LYS A 1 81 ? 17.502 16.653 20.750 1.00 77.69 81 LYS A O 1
ATOM 655 N N . ASN A 1 82 ? 16.270 15.816 19.073 1.00 73.38 82 ASN A N 1
ATOM 656 C CA . ASN A 1 82 ? 17.427 15.492 18.236 1.00 73.38 82 ASN A CA 1
ATOM 657 C C . ASN A 1 82 ? 18.202 16.743 17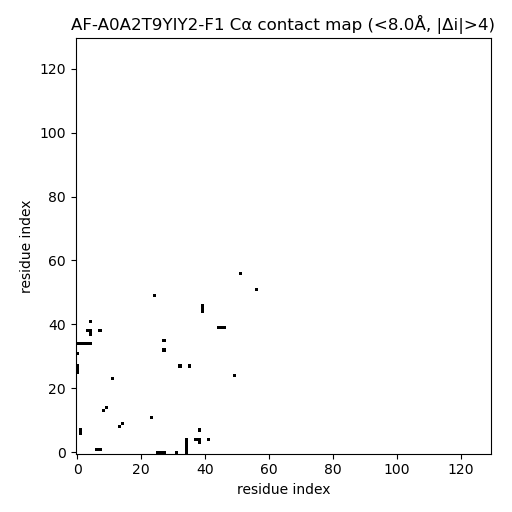.790 1.00 73.38 82 ASN A C 1
ATOM 659 O O . ASN A 1 82 ? 19.430 16.716 17.768 1.00 73.38 82 ASN A O 1
ATOM 663 N N . LYS A 1 83 ? 17.528 17.864 17.501 1.00 69.31 83 LYS A N 1
ATOM 664 C CA . LYS A 1 83 ? 18.197 19.142 17.191 1.00 69.31 83 LYS A CA 1
ATOM 665 C C . LYS A 1 83 ? 18.976 19.702 18.387 1.00 69.31 83 LYS A C 1
ATOM 667 O O . LYS A 1 83 ? 20.099 20.162 18.197 1.00 69.31 83 LYS A O 1
ATOM 672 N N . LYS A 1 84 ? 18.450 19.597 19.617 1.00 61.94 84 LYS A N 1
ATOM 673 C CA . LYS A 1 84 ? 19.183 19.990 20.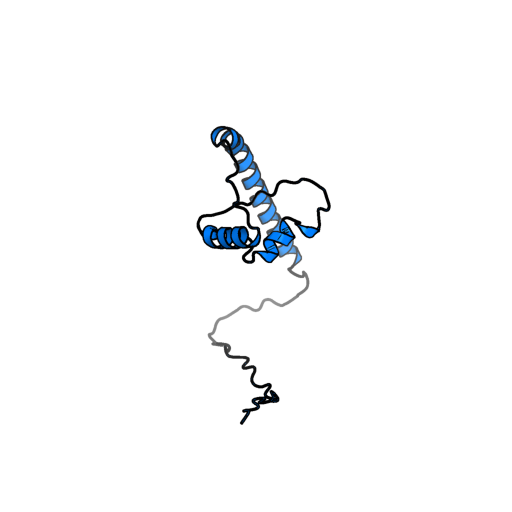840 1.00 61.94 84 LYS A CA 1
ATOM 674 C C . LYS A 1 84 ? 20.435 19.140 21.081 1.00 61.94 84 LYS A C 1
ATOM 676 O O . LYS A 1 84 ? 21.456 19.689 21.466 1.00 61.94 84 LYS A O 1
ATOM 681 N N . ARG A 1 85 ? 20.391 17.835 20.788 1.00 61.19 85 ARG A N 1
ATOM 682 C CA . ARG A 1 85 ? 21.556 16.932 20.913 1.00 61.19 85 ARG A CA 1
ATOM 683 C C . ARG A 1 85 ? 22.635 17.151 19.846 1.00 61.19 85 ARG A C 1
ATOM 685 O O . ARG A 1 85 ? 23.754 16.688 20.027 1.00 61.19 85 ARG A O 1
ATOM 692 N N . ARG A 1 86 ? 22.311 17.829 18.736 1.00 60.50 86 ARG A N 1
ATOM 693 C CA . ARG A 1 86 ? 23.248 18.128 17.635 1.00 60.50 86 ARG A CA 1
ATOM 694 C C . ARG A 1 86 ? 23.948 19.485 17.756 1.00 60.50 86 ARG A C 1
ATOM 696 O O . ARG A 1 86 ? 24.845 19.737 16.960 1.00 60.50 86 ARG A O 1
ATOM 703 N N . LYS A 1 87 ? 23.578 20.343 18.716 1.00 54.75 87 LYS A N 1
ATOM 704 C CA . LYS A 1 87 ? 24.414 21.489 19.110 1.00 54.75 87 LYS A CA 1
ATOM 705 C C . LYS A 1 87 ? 25.487 20.966 20.076 1.00 54.75 87 LYS A C 1
ATOM 707 O O . LYS A 1 87 ? 25.113 20.535 21.165 1.00 54.75 87 LYS A O 1
ATOM 712 N N . PRO A 1 88 ? 26.783 20.973 19.718 1.00 49.09 88 PRO A N 1
ATOM 713 C CA . PRO A 1 88 ? 27.820 20.706 20.696 1.00 49.09 88 PRO A CA 1
ATOM 714 C C . PRO A 1 88 ? 27.848 21.880 21.677 1.00 49.09 88 PRO A C 1
ATOM 716 O O . PRO A 1 88 ? 28.070 23.026 21.294 1.00 49.09 88 PRO A O 1
ATOM 719 N N . SER A 1 89 ? 27.578 21.594 22.945 1.00 53.94 89 SER A N 1
ATOM 720 C CA . SER A 1 89 ? 27.947 22.453 24.064 1.00 53.94 89 SER A CA 1
ATOM 721 C C . SER A 1 89 ? 29.475 22.462 24.157 1.00 53.94 89 SER A C 1
ATOM 723 O O . SER A 1 89 ? 30.056 21.547 24.737 1.00 53.94 89 SER A O 1
ATOM 725 N N . GLY A 1 90 ? 30.125 23.421 23.500 1.00 56.47 90 GLY A N 1
ATOM 726 C CA . GLY A 1 90 ? 31.586 23.518 23.503 1.00 56.47 90 GLY A CA 1
ATOM 727 C C . GLY A 1 90 ? 32.159 24.337 22.353 1.00 56.47 90 GLY A C 1
ATOM 728 O O . GLY A 1 90 ? 32.989 23.833 21.605 1.00 56.47 90 GLY A O 1
ATOM 729 N N . ALA A 1 91 ? 31.709 25.579 22.198 1.00 45.75 91 ALA A N 1
ATOM 730 C CA . ALA A 1 91 ? 32.453 26.593 21.462 1.00 45.75 91 ALA A CA 1
ATOM 731 C C . ALA A 1 91 ? 32.252 27.922 22.192 1.00 45.75 91 ALA A C 1
ATOM 733 O O . ALA A 1 91 ? 31.266 28.619 21.962 1.00 45.75 91 ALA A O 1
ATOM 734 N N . ASP A 1 92 ? 33.168 28.225 23.113 1.00 51.09 92 ASP A N 1
ATOM 735 C CA . ASP A 1 92 ? 33.454 29.603 23.493 1.00 51.09 92 ASP A CA 1
ATOM 736 C C . ASP A 1 92 ? 33.804 30.346 22.202 1.00 51.09 92 ASP A C 1
ATOM 738 O O . ASP A 1 92 ? 34.814 30.070 21.551 1.00 51.09 92 ASP A O 1
ATOM 742 N N . THR A 1 93 ? 32.940 31.243 21.754 1.00 47.47 93 THR A N 1
ATOM 743 C CA . THR A 1 93 ? 33.308 32.226 20.739 1.00 47.47 93 THR A CA 1
ATOM 744 C C . THR A 1 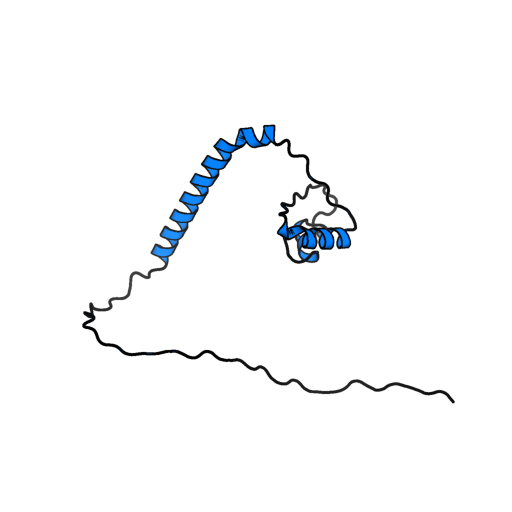93 ? 32.647 33.521 21.153 1.00 47.47 93 THR A C 1
ATOM 746 O O . THR A 1 93 ? 31.428 33.599 21.268 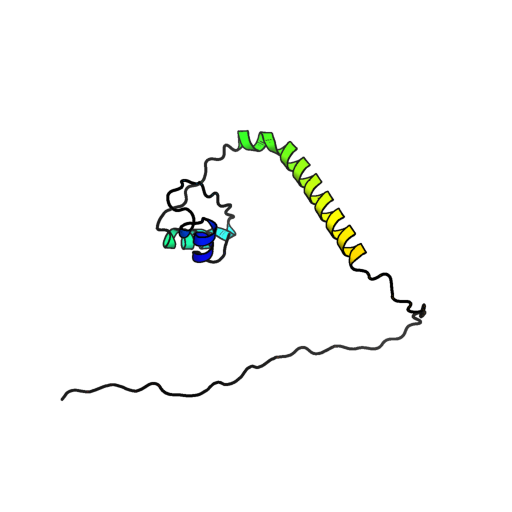1.00 47.47 93 THR A O 1
ATOM 749 N N . GLN A 1 94 ? 33.520 34.458 21.503 1.00 41.53 94 GLN A N 1
ATOM 750 C CA . GLN A 1 94 ? 33.252 35.754 22.099 1.00 41.53 94 GLN A CA 1
ATOM 751 C C . GLN A 1 94 ? 32.174 36.516 21.332 1.00 41.53 94 GLN A C 1
ATOM 753 O O . GLN A 1 94 ? 32.140 36.484 20.101 1.00 41.53 94 GLN A O 1
ATOM 758 N N . ASP A 1 95 ? 31.337 37.218 22.091 1.00 44.31 95 ASP A N 1
ATOM 759 C CA . ASP A 1 95 ? 30.399 38.211 21.591 1.00 44.31 95 ASP A CA 1
ATOM 760 C C . ASP A 1 95 ? 31.152 39.220 20.711 1.00 44.31 95 ASP A C 1
ATOM 762 O O . ASP A 1 95 ? 31.929 40.039 21.203 1.00 44.31 95 ASP A O 1
ATOM 766 N N . PHE A 1 96 ? 30.954 39.137 19.396 1.00 34.59 96 PHE A N 1
ATOM 767 C CA . PHE A 1 96 ? 31.335 40.194 18.469 1.00 34.59 96 PHE A CA 1
ATOM 768 C C . PHE A 1 96 ? 30.057 40.920 18.063 1.00 34.59 96 PHE A C 1
ATOM 770 O O . PHE A 1 96 ? 29.208 40.369 17.361 1.00 34.59 96 PHE A O 1
ATOM 777 N N . GLU A 1 97 ? 29.912 42.143 18.569 1.00 41.16 97 GLU A N 1
ATOM 778 C CA . GLU A 1 97 ? 28.899 43.099 18.138 1.00 41.16 97 GLU A CA 1
ATOM 779 C C . GLU A 1 97 ? 29.053 43.350 16.630 1.00 41.16 97 GLU A C 1
ATOM 781 O O . GLU A 1 97 ? 30.057 43.905 16.179 1.00 41.16 97 GLU A O 1
ATOM 786 N N . ASP A 1 98 ? 28.060 42.929 15.845 1.00 37.69 98 ASP A N 1
ATOM 787 C CA . ASP A 1 98 ? 27.964 43.234 14.416 1.00 37.69 98 ASP A CA 1
ATOM 788 C C . ASP A 1 98 ? 27.505 44.692 14.247 1.00 37.69 98 ASP A C 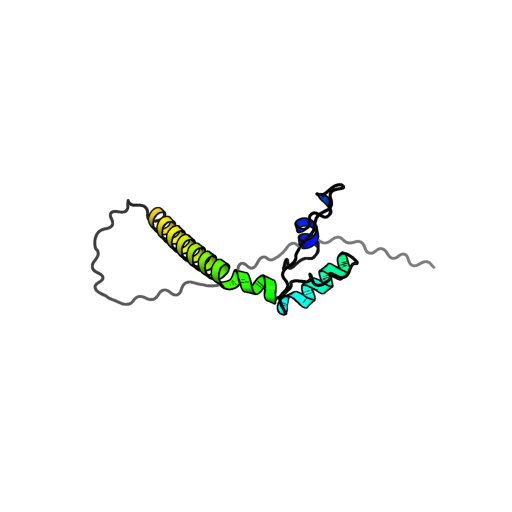1
ATOM 790 O O . ASP A 1 98 ? 26.316 44.991 14.122 1.00 37.69 98 ASP A O 1
ATOM 794 N N . ASN A 1 99 ? 28.465 45.619 14.312 1.00 38.19 99 ASN A N 1
ATOM 795 C CA . ASN A 1 99 ? 28.317 46.937 13.705 1.00 38.19 99 ASN A CA 1
ATOM 796 C C . ASN A 1 99 ? 28.519 46.768 12.200 1.00 38.19 99 ASN A C 1
ATOM 798 O O . ASN A 1 99 ? 29.560 46.286 11.756 1.00 38.19 99 ASN A O 1
ATOM 802 N N . GLY A 1 100 ? 27.486 47.132 11.443 1.00 44.12 100 GLY A N 1
ATOM 803 C CA . GLY A 1 100 ? 27.355 46.769 10.042 1.00 44.12 100 GLY A CA 1
ATOM 804 C C . GLY A 1 100 ? 28.500 47.224 9.143 1.00 44.12 100 GLY A C 1
ATOM 805 O O . GLY A 1 100 ? 29.131 48.240 9.391 1.00 44.12 100 GLY A O 1
ATOM 806 N N . GLU A 1 101 ? 28.681 46.497 8.040 1.00 35.88 101 GLU A N 1
ATOM 807 C CA . GLU A 1 101 ? 28.807 47.048 6.687 1.00 35.88 101 GLU A CA 1
ATOM 808 C C . GLU A 1 101 ? 28.874 45.923 5.635 1.00 35.88 101 GLU A C 1
ATOM 810 O O . GLU A 1 101 ? 29.372 44.822 5.856 1.00 35.88 101 GLU A O 1
ATOM 815 N N . ASN A 1 102 ? 28.299 46.214 4.469 1.00 45.28 102 ASN A N 1
ATOM 816 C CA . ASN A 1 102 ? 28.182 45.367 3.280 1.00 45.28 102 ASN A CA 1
ATOM 817 C C . ASN A 1 102 ? 29.506 44.724 2.824 1.00 45.28 102 ASN A C 1
ATOM 819 O O . ASN A 1 102 ? 30.397 45.472 2.441 1.00 45.28 102 ASN A O 1
ATOM 823 N N . VAL A 1 103 ? 29.558 43.398 2.591 1.00 35.25 103 VAL A N 1
ATOM 824 C CA . VAL A 1 103 ? 30.411 42.815 1.526 1.00 35.25 103 VAL A CA 1
ATOM 825 C C . VAL A 1 103 ? 29.786 41.555 0.898 1.00 35.25 103 VAL A C 1
ATOM 827 O O . VAL A 1 103 ? 29.489 40.560 1.552 1.00 35.25 103 VAL A O 1
ATOM 830 N N . LYS A 1 104 ? 29.621 41.620 -0.428 1.00 48.47 104 LYS A N 1
ATOM 831 C CA . LYS A 1 104 ? 29.200 40.567 -1.368 1.00 48.47 104 LYS A CA 1
ATOM 832 C C . LYS A 1 104 ? 30.124 39.345 -1.344 1.00 48.47 104 LYS A C 1
ATOM 834 O O . LYS A 1 104 ? 31.320 39.528 -1.535 1.00 48.47 104 LYS A O 1
ATOM 839 N N . VAL A 1 105 ? 29.574 38.125 -1.379 1.00 38.19 105 VAL A N 1
ATOM 840 C CA . VAL A 1 105 ? 30.221 36.995 -2.082 1.00 38.19 105 VAL A CA 1
ATOM 841 C C . VAL A 1 105 ? 29.174 36.054 -2.694 1.00 38.19 105 VAL A C 1
ATOM 843 O O . VAL A 1 105 ? 28.574 35.222 -2.021 1.00 38.19 105 VAL A O 1
ATOM 846 N N . SER A 1 106 ? 28.981 36.155 -4.009 1.00 40.34 106 SER A N 1
ATOM 847 C CA . SER A 1 106 ? 28.336 35.128 -4.831 1.00 40.34 106 SER A CA 1
ATOM 848 C C . SER A 1 106 ? 29.356 34.032 -5.163 1.00 40.34 106 SER A C 1
ATOM 850 O O . SER A 1 106 ? 30.283 34.276 -5.936 1.00 40.34 106 SER A O 1
ATOM 852 N N . MET A 1 107 ? 29.206 32.830 -4.597 1.00 37.47 107 MET A N 1
ATOM 853 C CA . MET A 1 107 ? 30.046 31.673 -4.930 1.00 37.47 107 MET A CA 1
ATOM 854 C C . MET A 1 107 ? 29.405 30.786 -6.007 1.00 37.47 107 MET A C 1
ATOM 856 O O . MET A 1 107 ? 28.398 30.123 -5.784 1.00 37.47 107 MET A O 1
ATOM 860 N N . ASN A 1 108 ? 30.052 30.810 -7.176 1.00 36.28 108 ASN A N 1
ATOM 861 C CA . ASN A 1 108 ? 30.291 29.738 -8.148 1.00 36.28 108 ASN A CA 1
ATOM 862 C C . ASN A 1 108 ? 29.375 28.496 -8.147 1.00 36.28 108 ASN A C 1
ATOM 864 O O . ASN A 1 108 ? 29.589 27.538 -7.406 1.00 36.28 108 ASN A O 1
ATOM 868 N N . LEU A 1 109 ? 28.519 28.423 -9.170 1.00 38.53 109 LEU A N 1
ATOM 869 C CA . LEU A 1 109 ? 28.165 27.172 -9.843 1.00 38.53 109 LEU A CA 1
ATOM 870 C C . LEU A 1 109 ? 28.997 27.060 -11.128 1.00 38.53 109 LEU A C 1
ATOM 872 O O . LEU A 1 109 ? 28.949 27.979 -11.941 1.00 38.53 109 LEU A O 1
ATOM 876 N N . ASN A 1 110 ? 29.702 25.939 -11.345 1.00 40.19 110 ASN A N 1
ATOM 877 C CA . ASN A 1 110 ? 29.522 25.131 -12.565 1.00 40.19 110 ASN A CA 1
ATOM 878 C C . ASN A 1 110 ? 30.481 23.932 -12.722 1.00 40.19 110 ASN A C 1
ATOM 880 O O . ASN A 1 110 ? 31.698 24.057 -12.808 1.00 40.19 110 ASN A O 1
ATOM 884 N N . SER A 1 111 ? 29.846 22.789 -13.004 1.00 41.12 111 SER A N 1
ATOM 885 C CA . SER A 1 111 ? 30.220 21.791 -14.020 1.00 41.12 111 SER A CA 1
ATOM 886 C C . SER A 1 111 ? 31.452 20.894 -13.812 1.00 41.12 111 SER A C 1
ATOM 888 O O . SER A 1 111 ? 32.517 21.091 -14.393 1.00 41.12 111 SER A O 1
ATOM 890 N N . SER A 1 112 ? 31.247 19.751 -13.158 1.00 39.34 112 SER A N 1
ATOM 891 C CA . SER A 1 112 ? 32.085 18.559 -13.344 1.00 39.34 112 SER A CA 1
ATOM 892 C C . SER A 1 112 ? 31.741 17.854 -14.671 1.00 39.34 112 SER A C 1
ATOM 894 O O . SER A 1 112 ? 30.997 16.878 -14.745 1.00 39.34 112 SER A O 1
ATOM 896 N N . LYS A 1 113 ? 32.331 18.377 -15.753 1.00 38.47 113 LYS A N 1
ATOM 897 C CA . LYS A 1 113 ? 32.477 17.746 -17.077 1.00 38.47 113 LYS A CA 1
ATOM 898 C C . LYS A 1 113 ? 33.348 16.485 -16.941 1.00 38.47 113 LYS A C 1
ATOM 900 O O . LYS A 1 113 ? 34.556 16.594 -16.751 1.00 38.47 113 LYS A O 1
ATOM 905 N N . LYS A 1 114 ? 32.778 15.284 -17.088 1.00 37.97 114 LYS A N 1
ATOM 906 C CA . LYS A 1 114 ? 33.551 14.034 -17.230 1.00 37.97 114 LYS A CA 1
ATOM 907 C C . LYS A 1 114 ? 33.580 13.633 -18.709 1.00 37.97 114 LYS A C 1
ATOM 909 O O . LYS A 1 114 ? 32.593 13.131 -19.236 1.00 37.97 114 LYS A O 1
ATOM 914 N N . LYS A 1 115 ? 34.699 13.912 -19.391 1.00 35.97 115 LYS A N 1
ATOM 915 C CA . LYS A 1 115 ? 34.986 13.490 -20.775 1.00 35.97 115 LYS A CA 1
ATOM 916 C C . LYS A 1 115 ? 35.927 12.278 -20.802 1.00 35.97 115 LYS A C 1
ATOM 918 O O . LYS A 1 115 ? 36.849 12.185 -20.003 1.00 35.97 115 LYS A O 1
ATOM 923 N N . ASN A 1 116 ? 35.698 11.455 -21.826 1.00 35.66 116 ASN A N 1
ATOM 924 C CA . ASN A 1 116 ? 36.582 10.493 -22.495 1.00 35.66 116 ASN A CA 1
ATOM 925 C C . ASN A 1 116 ? 36.969 9.177 -21.798 1.00 35.66 116 ASN A C 1
ATOM 927 O O . ASN A 1 116 ? 37.955 9.082 -21.076 1.00 35.66 116 ASN A O 1
ATOM 931 N N . ARG A 1 117 ? 36.308 8.097 -22.242 1.00 32.56 117 ARG A N 1
ATOM 932 C CA . ARG A 1 117 ? 36.982 6.833 -22.577 1.00 32.56 117 ARG A CA 1
ATOM 933 C C . ARG A 1 117 ? 36.643 6.480 -24.024 1.00 32.56 117 ARG A C 1
ATOM 935 O O . ARG A 1 117 ? 35.544 6.024 -24.313 1.00 32.56 117 ARG A O 1
ATOM 942 N N . GLY A 1 118 ? 37.586 6.746 -24.920 1.00 31.30 118 GLY A N 1
ATOM 943 C CA . GLY A 1 118 ? 37.637 6.142 -26.242 1.00 31.30 118 GLY A CA 1
ATOM 944 C C . GLY A 1 118 ? 38.729 5.078 -26.240 1.00 31.30 118 GLY A C 1
ATOM 945 O O . GLY A 1 118 ? 39.895 5.400 -26.041 1.00 31.30 118 GLY A O 1
ATOM 946 N N . SER A 1 119 ? 38.354 3.823 -26.460 1.00 37.78 119 SER A N 1
ATOM 947 C CA . SER A 1 119 ? 39.237 2.808 -27.031 1.00 37.78 119 SER A CA 1
ATOM 948 C C . SER A 1 119 ? 38.372 1.869 -27.866 1.00 37.78 119 SER A C 1
ATOM 950 O O . SER A 1 119 ? 37.511 1.149 -27.366 1.00 37.78 119 SER A O 1
ATOM 952 N N . GLY A 1 120 ? 38.540 1.971 -29.183 1.00 36.59 120 GLY A N 1
ATOM 953 C CA . GLY A 1 120 ? 37.829 1.156 -30.151 1.00 36.59 120 GLY A CA 1
ATOM 954 C C . GLY A 1 120 ? 38.316 -0.290 -30.156 1.00 36.59 120 GLY A C 1
ATOM 955 O O . GLY A 1 120 ? 39.497 -0.554 -29.940 1.00 36.59 120 GLY A O 1
ATOM 956 N N . LYS A 1 121 ? 37.387 -1.204 -30.448 1.00 38.06 121 LYS A N 1
ATOM 957 C CA . LYS A 1 121 ? 37.575 -2.429 -31.244 1.00 38.06 121 LYS A CA 1
ATOM 958 C C . LYS A 1 121 ? 36.232 -3.166 -31.317 1.00 38.06 121 LYS A C 1
ATOM 960 O O . LYS A 1 121 ? 35.893 -3.900 -30.401 1.00 38.06 121 LYS A O 1
ATOM 965 N N . SER A 1 122 ? 35.512 -3.016 -32.430 1.00 46.88 122 SER A N 1
ATOM 966 C CA . SER A 1 122 ? 34.470 -3.970 -32.832 1.00 46.88 122 SER A CA 1
ATOM 967 C C . SER A 1 122 ? 34.615 -4.277 -34.318 1.00 46.88 122 SER A C 1
ATOM 969 O O . SER A 1 122 ? 34.569 -3.395 -35.172 1.00 46.88 122 SER A O 1
ATOM 971 N N . LYS A 1 123 ? 34.886 -5.557 -34.572 1.00 43.91 123 LYS A N 1
ATOM 972 C CA . LYS A 1 123 ? 35.162 -6.211 -35.851 1.00 43.91 123 LYS A CA 1
ATOM 973 C C . LYS A 1 123 ? 34.032 -5.978 -36.863 1.00 43.91 123 LYS A C 1
ATOM 975 O O . LYS A 1 123 ? 32.873 -6.230 -36.552 1.00 43.91 123 LYS A O 1
ATOM 980 N N . LYS A 1 124 ? 34.383 -5.600 -38.097 1.00 42.94 124 LYS A N 1
ATOM 981 C CA . LYS A 1 124 ? 33.530 -5.814 -39.276 1.00 42.94 124 LYS A CA 1
ATOM 982 C C . LYS A 1 124 ? 33.686 -7.269 -39.717 1.00 42.94 124 LYS A C 1
ATOM 984 O O . LYS A 1 124 ? 34.779 -7.681 -40.089 1.00 42.94 124 LYS A O 1
ATOM 989 N N . MET A 1 125 ? 32.594 -8.021 -39.674 1.00 40.72 125 MET A N 1
ATOM 990 C CA . MET A 1 125 ? 32.453 -9.337 -40.287 1.00 40.72 125 MET A CA 1
ATOM 991 C C . MET A 1 125 ? 31.348 -9.197 -41.333 1.00 40.72 125 MET A C 1
ATOM 993 O O . MET A 1 125 ? 30.210 -8.914 -40.976 1.00 40.72 125 MET A O 1
ATOM 997 N N . ASN A 1 126 ? 31.688 -9.306 -42.616 1.00 42.59 126 ASN A N 1
ATOM 998 C CA . ASN A 1 126 ? 30.703 -9.571 -43.659 1.00 42.59 126 ASN A CA 1
ATOM 999 C C . ASN A 1 126 ? 31.409 -10.286 -44.815 1.00 42.59 126 ASN A C 1
ATOM 1001 O O . ASN A 1 126 ? 32.101 -9.666 -45.620 1.00 42.59 126 ASN A O 1
ATOM 1005 N N . GLN A 1 127 ? 31.278 -11.612 -44.841 1.00 50.88 127 GLN A N 1
ATOM 1006 C CA . GLN A 1 127 ? 31.617 -12.432 -45.997 1.00 50.88 127 GLN A CA 1
ATOM 1007 C C . GLN A 1 127 ? 30.496 -12.257 -47.024 1.00 50.88 127 GLN A C 1
ATOM 1009 O O . GLN A 1 127 ? 29.358 -12.651 -46.776 1.00 50.88 127 GLN A O 1
ATOM 1014 N N . LYS A 1 128 ? 30.813 -11.663 -48.176 1.00 52.81 128 LYS A N 1
ATOM 1015 C CA . LYS A 1 128 ? 30.016 -11.858 -49.387 1.00 52.81 128 LYS A CA 1
ATOM 1016 C C . LYS A 1 128 ? 30.499 -13.143 -50.048 1.00 52.81 128 LYS A C 1
ATOM 1018 O O . LYS A 1 128 ? 31.673 -13.260 -50.380 1.00 52.81 128 LYS A O 1
ATOM 1023 N N . ARG A 1 129 ? 29.572 -14.087 -50.188 1.00 41.88 129 ARG A N 1
ATOM 1024 C CA . ARG A 1 129 ? 29.654 -15.195 -51.138 1.00 41.88 129 ARG A CA 1
ATOM 1025 C C . ARG A 1 129 ? 29.598 -14.606 -52.548 1.00 41.88 129 ARG A C 1
ATOM 1027 O O . ARG A 1 129 ? 28.763 -13.734 -52.776 1.00 41.88 129 ARG A O 1
ATOM 1034 N N . ASN A 1 130 ? 30.465 -15.086 -53.426 1.00 51.41 130 ASN A N 1
ATOM 1035 C CA . ASN A 1 130 ? 30.234 -15.268 -54.855 1.00 51.41 130 ASN A CA 1
ATOM 1036 C C . ASN A 1 130 ? 30.983 -16.539 -55.245 1.00 51.41 130 ASN A C 1
ATOM 1038 O O . ASN A 1 130 ? 32.112 -16.707 -54.728 1.00 51.41 130 ASN A O 1
#

Radius of gyration: 29.46 Å; Cα contacts (8 Å, |Δi|>4): 26; chains: 1; bounding box: 59×69×79 Å